Protein AF-A0A6L3F8V8-F1 (afdb_monomer_lite)

Radius of gyration: 22.45 Å; chains: 1; bounding box: 46×18×62 Å

pLDDT: mean 82.73, std 10.87, range [57.91, 94.94]

Structure (mmCIF, N/CA/C/O backbone):
data_AF-A0A6L3F8V8-F1
#
_entry.id   AF-A0A6L3F8V8-F1
#
loop_
_atom_site.group_PDB
_atom_site.id
_atom_site.type_symbol
_atom_site.label_atom_id
_atom_site.label_alt_id
_atom_site.label_comp_id
_atom_site.label_asym_id
_atom_site.label_entity_id
_atom_site.label_seq_id
_atom_site.pdbx_PDB_ins_code
_atom_site.Cartn_x
_atom_site.Cartn_y
_atom_site.Cartn_z
_atom_site.occupancy
_atom_site.B_iso_or_equiv
_atom_site.auth_seq_id
_atom_site.auth_comp_id
_atom_site.auth_asym_id
_atom_site.auth_atom_id
_atom_site.pdbx_PDB_model_num
ATOM 1 N N . MET A 1 1 ? -33.222 8.856 42.574 1.00 59.66 1 MET A N 1
ATOM 2 C CA . MET A 1 1 ? -32.113 9.757 42.173 1.00 59.66 1 MET A CA 1
ATOM 3 C C . MET A 1 1 ? -30.740 9.081 42.174 1.00 59.66 1 MET A C 1
ATOM 5 O O . MET A 1 1 ? -30.058 9.150 41.165 1.00 59.66 1 MET A O 1
ATOM 9 N N . ARG A 1 2 ? -30.354 8.340 43.223 1.00 67.06 2 ARG A N 1
ATOM 10 C CA . ARG A 1 2 ? -29.027 7.693 43.341 1.00 67.06 2 ARG A CA 1
ATOM 11 C C . ARG A 1 2 ? -28.664 6.695 42.218 1.00 67.06 2 ARG A C 1
ATOM 13 O O . ARG A 1 2 ? -27.515 6.643 41.808 1.00 67.06 2 ARG A O 1
ATOM 20 N N . LYS A 1 3 ? -29.646 5.957 41.676 1.00 65.19 3 LYS A N 1
ATOM 21 C CA . LYS A 1 3 ? -29.452 5.028 40.538 1.00 65.19 3 LYS A CA 1
ATOM 22 C C . LYS A 1 3 ? -29.101 5.754 39.231 1.00 65.19 3 LYS A C 1
ATOM 24 O O . LYS A 1 3 ? -28.257 5.289 38.481 1.00 65.19 3 LYS A O 1
ATOM 29 N N . PHE A 1 4 ? -29.698 6.923 38.995 1.00 69.31 4 PHE A N 1
ATOM 30 C CA . PHE A 1 4 ? -29.467 7.720 37.785 1.00 69.31 4 PHE A CA 1
ATOM 31 C C . PHE A 1 4 ? -28.042 8.296 37.744 1.00 69.31 4 PHE A C 1
ATOM 33 O O . PHE A 1 4 ? -27.421 8.354 36.690 1.00 69.31 4 PHE A O 1
ATOM 40 N N . MET A 1 5 ? -27.499 8.631 38.919 1.00 75.50 5 MET A N 1
ATOM 41 C CA . MET A 1 5 ? -26.142 9.164 39.081 1.00 75.50 5 MET A CA 1
ATOM 42 C C . MET A 1 5 ? -25.042 8.134 38.769 1.00 75.50 5 MET A C 1
ATOM 44 O O . MET A 1 5 ? -23.934 8.519 38.421 1.00 75.50 5 MET A O 1
ATOM 48 N N . VAL A 1 6 ? -25.350 6.834 38.869 1.00 79.94 6 VAL A N 1
ATOM 49 C CA . VAL A 1 6 ? -24.419 5.731 38.552 1.00 79.94 6 VAL A CA 1
ATOM 50 C C . VAL A 1 6 ? -24.588 5.246 37.110 1.00 79.94 6 VAL A C 1
ATOM 52 O O . VAL A 1 6 ? -23.616 4.858 36.469 1.00 79.94 6 VAL A O 1
ATOM 55 N N . LEU A 1 7 ? -25.806 5.308 36.567 1.00 85.81 7 LEU A N 1
ATO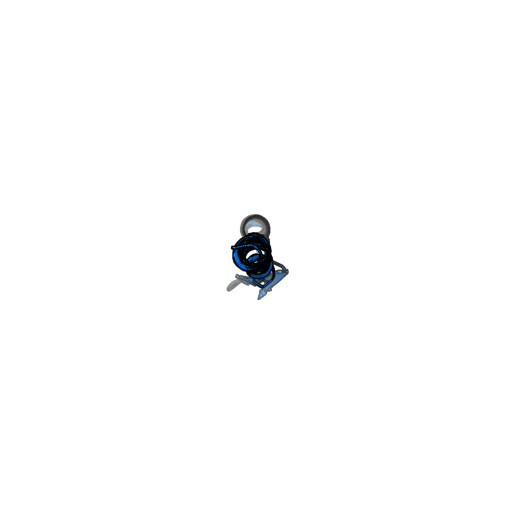M 56 C CA . LEU A 1 7 ? -26.081 4.903 35.186 1.00 85.81 7 LEU A CA 1
ATOM 57 C C . LEU A 1 7 ? -25.456 5.859 34.162 1.00 85.81 7 LEU A C 1
ATOM 59 O O . LEU A 1 7 ? -24.969 5.403 33.134 1.00 85.81 7 LEU A O 1
ATOM 63 N N . LEU A 1 8 ? -25.414 7.161 34.461 1.00 87.81 8 LEU A N 1
ATOM 64 C CA . LEU A 1 8 ? -24.830 8.173 33.578 1.00 87.81 8 LEU A CA 1
ATOM 65 C C . LEU A 1 8 ? -23.343 7.909 33.236 1.00 87.81 8 LEU A C 1
ATOM 67 O O . LEU A 1 8 ? -23.033 7.825 32.048 1.00 87.81 8 LEU A O 1
ATOM 71 N N . PRO A 1 9 ? -22.417 7.735 34.205 1.00 89.38 9 PRO A N 1
ATOM 72 C 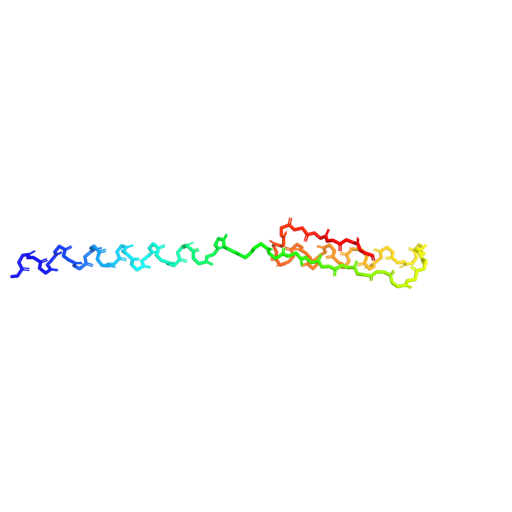CA . PRO A 1 9 ? -21.011 7.472 33.887 1.00 89.38 9 PRO A CA 1
ATOM 73 C C . PRO A 1 9 ? -20.799 6.110 33.214 1.00 89.38 9 PRO A C 1
ATOM 75 O O . PRO A 1 9 ? -19.944 5.991 32.341 1.00 89.38 9 PRO A O 1
ATOM 78 N N . MET A 1 10 ? -21.598 5.096 33.566 1.00 87.69 10 MET A N 1
ATOM 79 C CA . MET A 1 10 ? -21.544 3.780 32.920 1.00 87.69 10 MET A CA 1
ATOM 80 C C . MET A 1 10 ? -21.925 3.868 31.437 1.00 87.69 10 MET A C 1
ATOM 82 O O . MET A 1 10 ? -21.261 3.277 30.588 1.00 87.69 10 MET A O 1
ATOM 86 N N . PHE A 1 11 ? -22.964 4.641 31.116 1.00 89.31 11 PHE A N 1
ATOM 87 C CA . PHE A 1 11 ? -23.394 4.855 29.738 1.00 89.31 11 PHE A CA 1
ATOM 88 C C . PHE A 1 11 ? -22.352 5.647 28.938 1.00 89.31 11 PHE A C 1
ATOM 90 O O . PHE A 1 11 ? -22.059 5.310 27.794 1.00 89.31 11 PHE A O 1
ATOM 97 N N . LEU A 1 12 ? -21.726 6.647 29.566 1.00 88.62 12 LEU A N 1
ATOM 98 C CA . LEU A 1 12 ? -20.649 7.427 28.956 1.00 88.62 12 LEU A CA 1
ATOM 99 C C . LEU A 1 12 ? -19.441 6.543 28.592 1.00 88.62 12 LEU A C 1
ATOM 101 O O . LEU A 1 12 ? -18.899 6.654 27.496 1.00 88.62 12 LEU A O 1
ATOM 105 N N . PHE A 1 13 ? -19.061 5.624 29.484 1.00 87.69 13 PHE A N 1
ATOM 106 C CA . PHE A 1 13 ? -17.969 4.672 29.263 1.00 87.69 13 PHE A CA 1
ATOM 107 C C . PHE A 1 13 ? -18.252 3.697 28.104 1.00 87.69 13 PHE A C 1
ATOM 109 O O . PHE A 1 13 ? -17.366 3.383 27.306 1.00 87.69 13 PHE A O 1
ATOM 116 N N . LEU A 1 14 ? -19.505 3.256 27.968 1.00 86.19 14 LEU A N 1
ATOM 117 C CA . LEU A 1 14 ? -19.961 2.410 26.860 1.00 86.19 14 LEU A CA 1
ATOM 118 C C . LEU A 1 14 ? -19.892 3.127 25.503 1.00 86.19 14 LEU A C 1
ATOM 120 O O . LEU A 1 14 ? -19.463 2.535 24.518 1.00 86.19 14 LEU A O 1
ATOM 124 N N . ILE A 1 15 ? -20.249 4.412 25.452 1.00 84.94 15 ILE A N 1
ATOM 125 C CA . ILE A 1 15 ? -20.141 5.212 24.223 1.00 84.94 15 ILE A CA 1
ATOM 126 C C . ILE A 1 15 ? -18.671 5.395 23.826 1.00 84.94 15 ILE A C 1
ATOM 128 O O . ILE A 1 15 ? -18.313 5.187 22.669 1.00 84.94 15 ILE A O 1
ATOM 132 N N . LEU A 1 16 ? -17.808 5.737 24.787 1.00 80.25 16 LEU A N 1
ATOM 133 C CA . LEU A 1 16 ? -16.375 5.926 24.550 1.00 80.25 16 LEU A CA 1
ATOM 134 C C . LEU A 1 16 ? -15.705 4.649 24.024 1.00 80.25 16 LEU A C 1
ATOM 136 O O . LEU A 1 16 ? -14.975 4.710 23.040 1.00 80.25 16 LEU A O 1
ATOM 140 N N . SER A 1 17 ? -15.989 3.489 24.620 1.00 77.88 17 SER A N 1
ATOM 141 C CA . SER A 1 17 ? -15.419 2.202 24.182 1.00 77.88 17 SER A CA 1
ATOM 142 C C . SER A 1 17 ? -15.868 1.768 22.776 1.00 77.88 17 SER A C 1
ATOM 144 O O . SER A 1 17 ? -15.083 1.159 22.045 1.00 77.88 17 SER A O 1
ATOM 146 N N . GLY A 1 18 ? -17.083 2.136 22.355 1.00 72.12 18 GLY A N 1
ATOM 147 C CA . GLY A 1 18 ? -17.563 1.899 20.989 1.00 72.12 18 GLY A CA 1
ATOM 148 C C . GLY A 1 18 ? -16.772 2.664 19.920 1.00 72.12 18 GLY A C 1
ATOM 149 O O . GLY A 1 18 ? -16.485 2.109 18.862 1.00 72.12 18 GLY A O 1
ATOM 150 N N . VAL A 1 19 ? -16.350 3.902 20.208 1.00 65.50 19 VAL A N 1
ATOM 151 C CA . VAL A 1 19 ? -15.593 4.742 19.257 1.00 65.50 19 VAL A CA 1
ATOM 152 C C . VAL A 1 19 ? -14.194 4.179 18.987 1.00 65.50 19 VAL A C 1
ATOM 154 O O . VAL A 1 19 ? -13.747 4.183 17.843 1.00 65.50 19 VAL A O 1
ATOM 157 N N . TYR A 1 20 ? -13.519 3.628 20.001 1.00 61.69 20 TYR A N 1
ATOM 158 C CA . TYR A 1 20 ? -12.188 3.029 19.823 1.00 61.69 20 TYR A CA 1
ATOM 159 C C . TYR A 1 20 ? -12.211 1.723 19.017 1.00 61.69 20 TYR A C 1
ATOM 161 O O . TYR A 1 20 ? -11.236 1.404 18.341 1.00 61.69 20 TYR A O 1
ATOM 169 N N . SER A 1 21 ? -13.319 0.979 19.050 1.00 59.53 21 SER A N 1
ATOM 170 C CA . SER A 1 21 ? -13.421 -0.315 18.361 1.00 59.53 21 SER A CA 1
ATOM 171 C C . SER A 1 21 ? -13.616 -0.171 16.845 1.00 59.53 21 SER A C 1
ATOM 173 O O . SER A 1 21 ? -13.228 -1.062 16.095 1.00 59.53 21 SER A O 1
ATOM 175 N N . ALA A 1 22 ? -14.160 0.959 16.375 1.00 57.91 22 ALA A N 1
ATOM 176 C CA . ALA A 1 22 ? -14.391 1.210 14.949 1.00 57.91 22 ALA A CA 1
ATOM 177 C C . ALA A 1 22 ? -13.093 1.407 14.139 1.00 57.91 22 ALA A C 1
ATOM 179 O O . ALA A 1 22 ? -13.088 1.187 12.934 1.00 57.91 22 ALA A O 1
ATOM 180 N N . SER A 1 23 ? -11.985 1.776 14.791 1.00 58.84 23 SER A N 1
ATOM 181 C CA . SER A 1 23 ? -10.697 2.028 14.125 1.00 58.84 23 SER A CA 1
ATOM 182 C C . SER A 1 23 ? -9.872 0.762 13.854 1.00 58.84 23 SER A C 1
ATOM 184 O O . SER A 1 23 ? -8.836 0.856 13.205 1.00 58.84 23 SER A O 1
ATOM 186 N N . ALA A 1 24 ? -10.268 -0.404 14.375 1.00 58.53 24 ALA A N 1
ATOM 187 C CA . ALA A 1 24 ? -9.419 -1.601 14.377 1.00 58.53 24 ALA A CA 1
ATOM 188 C C . ALA A 1 24 ? -9.685 -2.584 13.223 1.00 58.53 24 ALA A C 1
ATOM 190 O O . ALA A 1 24 ? -9.006 -3.604 13.135 1.00 58.53 24 ALA A O 1
ATOM 191 N N . GLN A 1 25 ? -10.683 -2.328 12.371 1.00 59.09 25 GLN A N 1
ATOM 192 C CA . GLN A 1 25 ? -11.145 -3.309 11.380 1.00 59.09 25 GLN A CA 1
ATOM 193 C C . GLN A 1 25 ? -10.773 -2.980 9.928 1.00 59.09 25 GLN A C 1
ATOM 195 O O . GLN A 1 25 ? -11.097 -3.764 9.038 1.00 59.09 25 GLN A O 1
ATOM 200 N N . ASP A 1 26 ? -10.075 -1.872 9.681 1.00 64.50 26 ASP A N 1
ATOM 201 C CA . ASP A 1 26 ? -9.713 -1.447 8.327 1.00 64.50 26 ASP A CA 1
ATOM 202 C C . ASP A 1 26 ? -8.292 -1.912 7.970 1.00 64.50 26 ASP A C 1
ATOM 204 O O . ASP A 1 26 ? -7.334 -1.145 7.958 1.00 64.50 26 ASP A O 1
ATOM 208 N N . ASN A 1 27 ? -8.130 -3.220 7.740 1.00 72.00 27 ASN A N 1
ATOM 209 C CA . ASN A 1 27 ? -6.901 -3.764 7.153 1.00 72.00 27 ASN A CA 1
ATOM 210 C C . ASN A 1 27 ? -6.959 -3.581 5.632 1.00 72.00 27 ASN A C 1
ATOM 212 O O . ASN A 1 27 ? -7.138 -4.546 4.884 1.00 72.00 27 ASN A O 1
ATOM 216 N N . GLU A 1 28 ? -6.856 -2.331 5.180 1.00 82.94 28 GLU A N 1
ATOM 217 C CA . GLU A 1 28 ? -6.843 -2.003 3.756 1.00 82.94 28 GLU A CA 1
ATOM 218 C C . GLU A 1 28 ? -5.608 -2.636 3.091 1.00 82.94 28 GLU A C 1
ATOM 220 O O . GLU A 1 28 ? -4.493 -2.574 3.616 1.00 82.94 28 GLU A O 1
ATOM 225 N N . VAL A 1 29 ? -5.803 -3.262 1.929 1.00 87.44 29 VAL A N 1
ATOM 226 C CA . VAL A 1 29 ? -4.720 -3.782 1.086 1.00 87.44 29 VAL A CA 1
ATOM 227 C C . VAL A 1 29 ? -4.721 -2.993 -0.211 1.00 87.44 29 VAL A C 1
ATOM 229 O O . VAL A 1 29 ? -5.715 -2.979 -0.937 1.00 87.44 29 VAL A O 1
ATOM 232 N N . VAL A 1 30 ? -3.602 -2.342 -0.515 1.00 90.31 30 VAL A N 1
ATOM 233 C CA . VAL A 1 30 ? -3.433 -1.610 -1.774 1.00 90.31 30 VAL A CA 1
ATOM 234 C C . VAL A 1 30 ? -2.940 -2.576 -2.841 1.00 90.31 30 VAL A C 1
ATOM 236 O O . VAL A 1 30 ? -1.956 -3.277 -2.630 1.00 90.31 30 VAL A O 1
ATOM 239 N N . VAL A 1 31 ? -3.607 -2.620 -3.992 1.00 91.38 31 VAL A N 1
ATOM 240 C CA . VAL A 1 31 ? -3.204 -3.464 -5.124 1.00 91.38 31 VAL A CA 1
ATOM 241 C C . VAL A 1 31 ? -2.579 -2.588 -6.205 1.00 91.38 31 VAL A C 1
ATOM 243 O O . VAL A 1 31 ? -3.167 -1.581 -6.599 1.00 91.38 31 VAL A O 1
ATOM 246 N N . LEU A 1 32 ? -1.392 -2.971 -6.671 1.00 91.31 32 LEU A N 1
ATOM 247 C CA . LEU A 1 32 ? -0.710 -2.374 -7.814 1.00 91.31 32 LEU A CA 1
ATOM 248 C C . LEU A 1 32 ? -0.578 -3.435 -8.908 1.00 91.31 32 LEU A C 1
ATOM 250 O O . 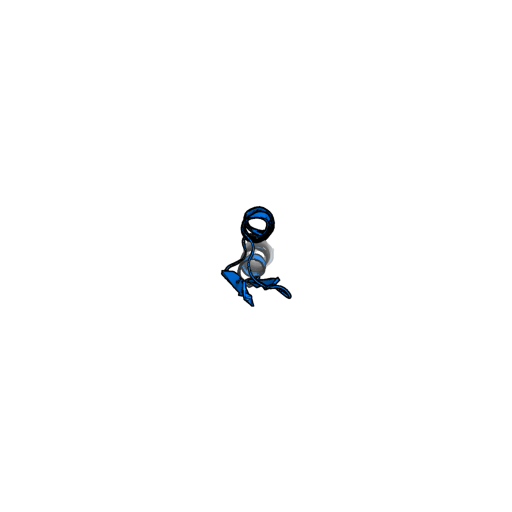LEU A 1 32 ? 0.157 -4.405 -8.740 1.00 91.31 32 LEU A O 1
ATOM 254 N N . GLU A 1 33 ? -1.287 -3.233 -10.012 1.00 89.88 33 GLU A N 1
ATOM 255 C CA . GLU A 1 33 ? -1.263 -4.117 -11.178 1.00 89.88 33 GLU A CA 1
ATOM 256 C C . GLU A 1 33 ? -0.331 -3.546 -12.251 1.00 89.88 33 GLU A C 1
ATOM 258 O O . GLU A 1 33 ? -0.401 -2.355 -12.576 1.00 89.88 33 GLU A O 1
ATOM 263 N N . ILE A 1 34 ? 0.568 -4.380 -12.780 1.00 87.88 34 ILE A N 1
ATOM 264 C CA . ILE A 1 34 ? 1.508 -3.987 -13.833 1.00 87.88 34 ILE A CA 1
ATOM 265 C C . ILE A 1 34 ? 1.176 -4.732 -15.125 1.00 87.88 34 ILE A C 1
ATOM 267 O O . ILE A 1 34 ? 1.594 -5.860 -15.356 1.00 87.88 34 ILE A O 1
ATOM 271 N N . GLU A 1 35 ? 0.483 -4.043 -16.028 1.00 85.31 35 GLU A N 1
ATOM 272 C CA . GLU A 1 35 ? 0.001 -4.614 -17.295 1.00 85.31 35 GLU A CA 1
ATOM 273 C C . GLU A 1 35 ? 1.094 -4.781 -18.377 1.00 85.31 35 GLU A C 1
ATOM 275 O O . GLU A 1 35 ? 0.831 -5.305 -19.461 1.00 85.31 35 GLU A O 1
ATOM 280 N N . ALA A 1 36 ? 2.329 -4.331 -18.124 1.00 85.69 36 ALA A N 1
ATOM 281 C CA . ALA A 1 36 ? 3.418 -4.299 -19.104 1.00 85.69 36 ALA A CA 1
ATOM 282 C C . ALA A 1 36 ? 4.738 -4.870 -18.547 1.00 85.69 36 ALA A C 1
ATOM 284 O O . ALA A 1 36 ? 4.949 -4.875 -17.335 1.00 85.69 36 ALA A O 1
ATOM 285 N N . PRO A 1 37 ? 5.684 -5.306 -19.404 1.00 85.12 37 PRO A N 1
ATOM 286 C CA . PRO A 1 37 ? 7.005 -5.740 -18.954 1.00 85.12 37 PRO A CA 1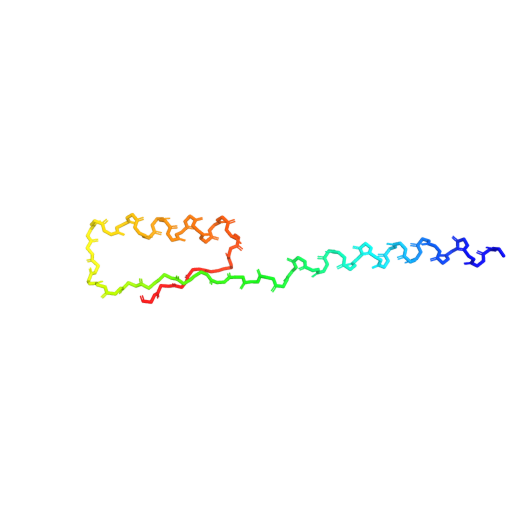
ATOM 287 C C . PRO A 1 37 ? 7.682 -4.680 -18.083 1.00 85.12 37 PRO A C 1
ATOM 289 O O . PRO A 1 37 ? 7.676 -3.500 -18.431 1.00 85.12 37 PRO A O 1
ATOM 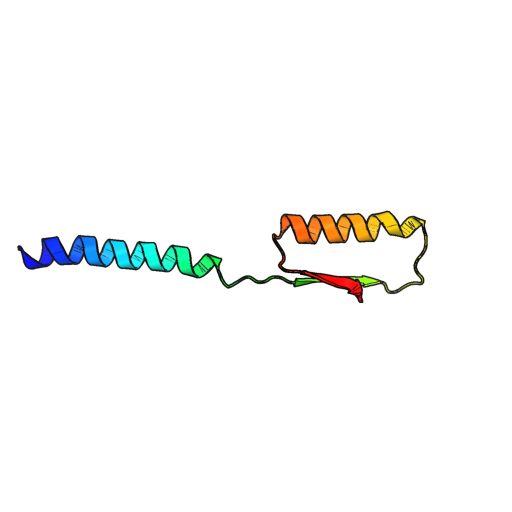292 N N . VAL A 1 38 ? 8.291 -5.097 -16.971 1.00 86.75 38 VAL A N 1
ATOM 293 C CA . VAL A 1 38 ? 8.943 -4.172 -16.035 1.00 86.75 38 VAL A CA 1
ATOM 294 C C . VAL A 1 38 ? 10.119 -3.470 -16.715 1.00 86.75 38 VAL A C 1
ATOM 296 O O . VAL A 1 38 ? 11.089 -4.103 -17.127 1.00 86.75 38 VAL A O 1
ATOM 299 N N . MET A 1 39 ? 10.034 -2.141 -16.805 1.00 90.56 39 MET A N 1
ATOM 300 C CA . MET A 1 39 ? 11.059 -1.277 -17.396 1.00 90.56 39 MET A CA 1
ATOM 301 C C . MET A 1 39 ? 11.689 -0.383 -16.318 1.00 90.56 39 MET A C 1
ATOM 303 O O . MET A 1 39 ? 10.987 0.015 -15.390 1.00 90.56 39 MET A O 1
ATOM 307 N N . PRO A 1 40 ? 12.963 0.039 -16.448 1.00 85.62 40 PRO A N 1
ATOM 308 C CA . PRO A 1 40 ? 13.615 0.907 -15.457 1.00 85.62 40 PRO A CA 1
ATOM 309 C C . PRO A 1 40 ? 12.883 2.232 -15.201 1.00 85.62 40 PRO A C 1
ATOM 311 O O . PRO A 1 40 ? 12.875 2.736 -14.084 1.00 85.62 40 PRO A O 1
ATOM 314 N N . VAL A 1 41 ? 12.207 2.779 -16.217 1.00 86.19 41 VAL A N 1
ATOM 315 C CA . VAL A 1 41 ? 11.380 3.991 -16.076 1.00 86.19 41 VAL A CA 1
ATOM 316 C C . VAL A 1 41 ? 10.199 3.794 -15.113 1.00 86.19 41 VAL A C 1
ATOM 318 O O . VAL A 1 41 ? 9.676 4.761 -14.561 1.00 86.19 41 VAL A O 1
ATOM 321 N N . MET A 1 42 ? 9.797 2.542 -14.870 1.00 88.19 42 MET A N 1
ATOM 322 C CA . MET A 1 42 ? 8.641 2.212 -14.045 1.00 88.19 42 MET A CA 1
ATOM 323 C C . MET A 1 42 ? 8.911 2.195 -12.541 1.00 88.19 42 MET A C 1
ATOM 325 O O . MET A 1 42 ? 7.962 2.052 -11.776 1.00 88.19 42 MET A O 1
ATOM 329 N N . VAL A 1 43 ? 10.155 2.413 -12.098 1.00 89.19 43 VAL A N 1
ATOM 330 C CA . VAL A 1 43 ? 10.507 2.547 -10.668 1.00 89.19 43 VAL A CA 1
ATOM 331 C C . VAL A 1 43 ? 9.588 3.553 -9.961 1.00 89.19 43 VAL A C 1
ATOM 333 O O . VAL A 1 43 ? 9.052 3.267 -8.894 1.00 89.19 43 VAL A O 1
ATOM 336 N N . THR A 1 44 ? 9.282 4.664 -10.631 1.00 89.25 44 THR A N 1
ATOM 337 C CA . THR A 1 44 ? 8.380 5.705 -10.115 1.00 89.25 44 THR A CA 1
ATOM 338 C C . THR A 1 44 ? 6.932 5.244 -9.897 1.00 89.25 44 THR A C 1
ATOM 340 O O . THR A 1 44 ? 6.194 5.885 -9.150 1.00 89.25 44 THR A O 1
ATOM 343 N N . TYR A 1 45 ? 6.460 4.174 -10.551 1.00 88.12 45 TYR A N 1
ATOM 344 C CA . TYR A 1 45 ? 5.129 3.608 -10.283 1.00 88.12 45 TYR A CA 1
ATOM 345 C C . TYR A 1 45 ? 5.120 2.807 -8.980 1.00 88.12 45 TYR A C 1
ATOM 347 O O . TYR A 1 45 ? 4.171 2.927 -8.208 1.00 88.12 45 TYR A O 1
ATOM 355 N N . PHE A 1 46 ? 6.189 2.059 -8.696 1.00 90.44 46 PHE A N 1
ATOM 356 C CA . PHE A 1 46 ? 6.335 1.337 -7.431 1.00 90.44 46 PHE A CA 1
ATOM 357 C C . PHE A 1 46 ? 6.458 2.297 -6.248 1.00 90.44 46 PHE A C 1
ATOM 359 O O . PHE A 1 46 ? 5.800 2.094 -5.233 1.00 90.44 46 PHE A O 1
ATOM 366 N N . GLU A 1 47 ? 7.245 3.367 -6.395 1.00 92.81 47 GLU A N 1
ATOM 367 C CA . GLU A 1 47 ? 7.390 4.402 -5.363 1.00 92.81 47 GLU A CA 1
ATOM 368 C C . GLU A 1 47 ? 6.040 5.052 -5.037 1.00 92.81 47 GLU A C 1
ATOM 370 O O . GLU A 1 47 ? 5.655 5.122 -3.872 1.00 92.81 47 GLU A O 1
ATOM 375 N N . ARG A 1 48 ? 5.258 5.421 -6.060 1.00 90.06 48 ARG A N 1
ATOM 376 C CA . ARG A 1 48 ? 3.904 5.970 -5.872 1.00 90.06 48 ARG A CA 1
ATOM 377 C C . ARG A 1 48 ? 2.930 4.972 -5.247 1.00 90.06 48 ARG A C 1
ATOM 379 O O . ARG A 1 48 ? 2.111 5.361 -4.413 1.00 90.06 48 ARG A O 1
ATOM 386 N N . GLY A 1 49 ? 2.997 3.698 -5.635 1.00 90.75 49 GLY A N 1
ATOM 387 C CA . GLY A 1 49 ? 2.198 2.637 -5.016 1.00 90.75 49 GLY A CA 1
ATOM 388 C C . GLY A 1 49 ? 2.520 2.483 -3.529 1.00 90.75 49 GLY A C 1
ATOM 389 O O . GLY A 1 49 ? 1.612 2.420 -2.699 1.00 90.75 49 GLY A O 1
ATOM 390 N N . LEU A 1 50 ? 3.809 2.531 -3.185 1.00 92.62 50 LEU A N 1
ATOM 391 C CA . LEU A 1 50 ? 4.284 2.461 -1.808 1.00 92.62 50 LEU A CA 1
ATOM 392 C C . LEU A 1 50 ? 3.841 3.682 -0.989 1.00 92.62 50 LEU A C 1
ATOM 394 O O . LEU A 1 50 ? 3.309 3.517 0.105 1.00 92.62 50 LEU A O 1
ATOM 398 N N . GLU A 1 51 ? 3.993 4.898 -1.520 1.00 94.94 51 GLU A N 1
ATOM 399 C CA . GLU A 1 51 ? 3.503 6.124 -0.871 1.00 94.94 51 GLU A CA 1
ATOM 400 C C . GLU A 1 51 ? 1.990 6.073 -0.628 1.00 94.94 51 GLU A C 1
ATOM 402 O O . GLU A 1 51 ? 1.503 6.468 0.434 1.00 94.94 51 GLU A O 1
ATOM 407 N N . THR A 1 52 ? 1.239 5.525 -1.584 1.00 90.88 52 THR A N 1
ATOM 408 C CA . THR A 1 52 ? -0.209 5.337 -1.456 1.00 90.88 52 THR A CA 1
ATOM 409 C C . THR A 1 52 ? -0.539 4.352 -0.334 1.00 90.88 52 THR A C 1
ATOM 411 O O . THR A 1 52 ? -1.374 4.664 0.513 1.00 90.88 52 THR A O 1
ATOM 414 N N . ALA A 1 53 ? 0.147 3.208 -0.264 1.00 91.38 53 ALA A N 1
ATOM 415 C CA . ALA A 1 53 ? -0.032 2.238 0.816 1.00 91.38 53 ALA A CA 1
ATOM 416 C C . ALA A 1 53 ? 0.304 2.834 2.194 1.00 91.38 53 ALA A C 1
ATOM 418 O O . ALA A 1 53 ? -0.445 2.642 3.150 1.00 91.38 53 ALA A O 1
ATOM 419 N N . VAL A 1 54 ? 1.376 3.625 2.288 1.00 92.00 54 VAL A N 1
ATOM 420 C CA . VAL A 1 54 ? 1.781 4.295 3.533 1.00 92.00 54 VAL A CA 1
ATOM 421 C C . VAL A 1 54 ? 0.767 5.358 3.956 1.00 92.00 54 VAL A C 1
ATOM 423 O O . VAL A 1 54 ? 0.360 5.383 5.116 1.00 92.00 54 VAL A O 1
ATOM 426 N N . SER A 1 55 ? 0.329 6.223 3.036 1.00 91.38 55 SER A N 1
ATOM 427 C CA . SER A 1 55 ? -0.637 7.291 3.344 1.00 91.38 55 SER A CA 1
ATOM 428 C C . SER A 1 55 ? -1.983 6.752 3.834 1.00 91.38 55 SER A C 1
ATOM 430 O O . SER A 1 55 ? -2.620 7.372 4.683 1.00 91.38 55 SER A O 1
ATOM 432 N N . LYS A 1 56 ? -2.376 5.574 3.344 1.00 89.31 56 LYS A N 1
ATOM 433 C CA . LYS A 1 56 ? -3.591 4.862 3.744 1.00 89.31 56 LYS A CA 1
ATOM 434 C C . LYS A 1 56 ? -3.429 4.004 4.995 1.00 89.31 56 LYS A C 1
ATOM 436 O O . LYS A 1 56 ? -4.403 3.423 5.448 1.00 89.31 56 LYS A O 1
ATOM 441 N N . GLN A 1 57 ? -2.218 3.918 5.553 1.00 88.50 57 GLN A N 1
ATOM 442 C CA . GLN A 1 57 ? -1.896 2.985 6.639 1.00 88.50 57 GLN A CA 1
ATOM 443 C C . GLN A 1 57 ? -2.294 1.541 6.290 1.00 88.50 57 GLN A C 1
ATOM 445 O O . GLN A 1 57 ? -2.707 0.768 7.152 1.00 88.50 57 GLN A O 1
ATOM 450 N N . ALA A 1 58 ? -2.174 1.190 5.007 1.00 88.44 58 ALA A N 1
ATOM 451 C CA . ALA A 1 58 ? -2.550 -0.113 4.497 1.00 88.44 58 ALA A CA 1
ATOM 452 C C . ALA A 1 58 ? -1.714 -1.207 5.170 1.00 88.44 58 ALA A C 1
ATOM 454 O O . ALA A 1 58 ? -0.506 -1.059 5.377 1.00 88.44 58 ALA A O 1
ATOM 455 N N . ALA A 1 59 ? -2.349 -2.337 5.469 1.00 89.50 59 ALA A N 1
ATOM 456 C CA . ALA A 1 59 ? -1.688 -3.480 6.087 1.00 89.50 59 ALA A CA 1
ATOM 457 C C . ALA A 1 59 ? -0.667 -4.129 5.138 1.00 89.50 59 ALA A C 1
ATOM 459 O O . ALA A 1 59 ? 0.336 -4.689 5.582 1.00 89.50 59 ALA A O 1
ATOM 460 N N . ALA A 1 60 ? -0.926 -4.062 3.829 1.00 88.81 60 ALA A N 1
ATOM 461 C CA . ALA A 1 60 ? -0.046 -4.590 2.798 1.00 88.81 60 ALA A CA 1
ATOM 462 C C . ALA A 1 60 ? -0.246 -3.879 1.453 1.00 88.81 60 ALA A C 1
ATOM 464 O O . ALA A 1 60 ? -1.308 -3.318 1.171 1.00 88.81 60 ALA A O 1
ATOM 465 N N . MET A 1 61 ? 0.775 -3.984 0.600 1.00 90.94 61 MET A N 1
ATOM 466 C CA . MET A 1 61 ? 0.674 -3.712 -0.830 1.00 90.94 61 MET A CA 1
ATOM 467 C C . MET A 1 61 ? 0.849 -5.028 -1.595 1.00 90.94 61 MET A C 1
ATOM 469 O O . MET A 1 61 ? 1.853 -5.717 -1.412 1.00 90.94 61 MET A O 1
ATOM 473 N N . LEU A 1 62 ? -0.120 -5.378 -2.437 1.00 92.12 62 LEU A N 1
ATOM 474 C CA . LEU A 1 62 ? -0.063 -6.530 -3.329 1.00 92.12 62 LEU A CA 1
ATOM 475 C C . LEU A 1 62 ? 0.363 -6.068 -4.721 1.00 92.12 62 LEU A C 1
ATOM 477 O O . LEU A 1 62 ? -0.255 -5.169 -5.286 1.00 92.12 62 LEU A O 1
ATOM 481 N N . LEU A 1 63 ? 1.398 -6.700 -5.266 1.00 89.56 63 LEU A N 1
ATOM 482 C CA . LEU A 1 63 ? 1.832 -6.492 -6.642 1.00 89.56 63 LEU A CA 1
ATOM 483 C C . LEU A 1 63 ? 1.333 -7.653 -7.507 1.00 89.56 63 LEU A C 1
ATOM 485 O O . LEU A 1 63 ? 1.599 -8.806 -7.155 1.00 89.56 63 LEU A O 1
ATOM 489 N N . VAL A 1 64 ? 0.627 -7.346 -8.596 1.00 87.25 64 VAL A N 1
ATOM 490 C CA . VAL A 1 64 ? 0.064 -8.331 -9.539 1.00 87.25 64 VAL A CA 1
ATOM 491 C C . VAL A 1 64 ? 0.607 -8.095 -10.939 1.00 87.25 64 VAL A C 1
ATOM 493 O O . VAL A 1 64 ? 0.639 -6.917 -11.368 1.00 87.25 64 VAL A O 1
#

F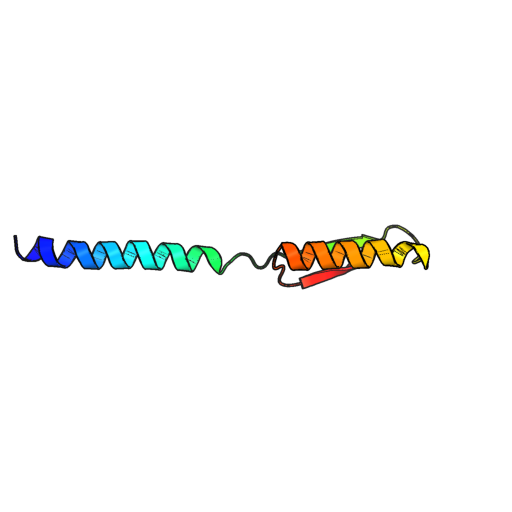oldseek 3Di:
DVVVVVVVVVVVVVVVVVVVVVPPPCQAEAEDEDPDDDDPVCVVVVVVSVVVCVVVVHNYYHYD

Sequence (64 aa):
MRKFMVLLPMFLFLILSGVYSASAQDNEVVVLEIEAPVMPVMVTYFERGLETAVSKQAAAMLLV

Secondary structure (DSSP, 8-state):
-HHHHHHHHHHHHHHHHHHHHGGGS---EEEE---S---GGGHHHHHHHHHHHHHTT-SEEEE-